Protein 6G6B (pdb70)

Radius of gyration: 14.57 Å; Cα contacts (8 Å, |Δi|>4): 103; chains: 3; bounding box: 38×23×37 Å

Solvent-accessible surface area: 5937 Å² total; per-residue (Å²): 92,158,110,4,89,56,35,36,91,86,6,115,59,31,105,121,88,6,136,53,30,86,100,85,0,105,69,85,132,93,99,106,56,7,88,0,17,66,60,15,1,125,4,19,30,41,19,0,124,2,20,55,65,16,1,107,20,79,196,82,131,85,60,75,1,97,122,60,28,54,99,0,94,134,36,38,56,141,0,109,134,58,26,53,115,16,122,210

Structure (mmCIF, N/CA/C/O backbone):
data_6G6B
#
_entry.id   6G6B
#
_cell.length_a   104.790
_cell.length_b   104.790
_cell.length_c   104.790
_cell.angle_alpha   90.000
_cell.angle_beta   90.000
_cell.angle_gamma   90.000
#
_symmetry.space_group_name_H-M   'P 41 3 2'
#
loop_
_entity.id
_entity.type
_entity.pdbx_description
1 polymer CC-Type2-LL-L17Q
2 water water
#
loop_
_atom_site.group_PDB
_atom_site.id
_atom_site.type_symbol
_atom_site.label_atom_id
_atom_site.label_alt_id
_atom_site.label_comp_id
_atom_site.label_asym_id
_atom_site.label_entity_id
_atom_site.label_seq_id
_atom_site.pdbx_PDB_ins_code
_atom_site.Cartn_x
_atom_site.Cartn_y
_atom_site.Cartn_z
_atom_site.occupancy
_atom_site.B_iso_or_equiv
_atom_site.auth_seq_id
_atom_site.auth_comp_id
_atom_site.auth_asym_id
_atom_site.auth_atom_id
_atom_site.pdbx_PDB_model_num
ATOM 1 N N . GLY A 1 2 ? 5.557 6.246 -21.435 1.00 83.36 1 GLY A N 1
ATOM 2 C CA . GLY A 1 2 ? 5.873 4.956 -22.018 1.00 84.56 1 GLY A CA 1
ATOM 3 C C . GLY A 1 2 ? 7.227 4.476 -21.537 1.00 91.73 1 GLY A C 1
ATOM 4 O O . GLY A 1 2 ? 7.340 3.839 -20.486 1.00 86.46 1 GLY A O 1
ATOM 5 N N . GLU A 1 3 ? 8.266 4.780 -22.305 1.00 86.03 2 GLU A N 1
ATOM 6 C CA . GLU A 1 3 ? 9.625 4.476 -21.870 1.00 84.93 2 GLU A CA 1
ATOM 7 C C . GLU A 1 3 ? 10.130 5.573 -20.938 1.00 88.75 2 GLU A C 1
ATOM 8 O O . GLU A 1 3 ? 11.026 5.351 -20.119 1.00 87.57 2 GLU A O 1
ATOM 14 N N . LEU A 1 4 ? 9.546 6.758 -21.072 1.00 80.18 3 LEU A N 1
ATOM 15 C CA . LEU A 1 4 ? 9.787 7.846 -20.135 1.00 77.28 3 LEU A CA 1
ATOM 16 C C . LEU A 1 4 ? 9.371 7.471 -18.717 1.00 76.38 3 LEU A C 1
ATOM 17 O O . LEU A 1 4 ? 10.091 7.740 -17.757 1.00 73.08 3 LEU A O 1
ATOM 22 N N . ALA A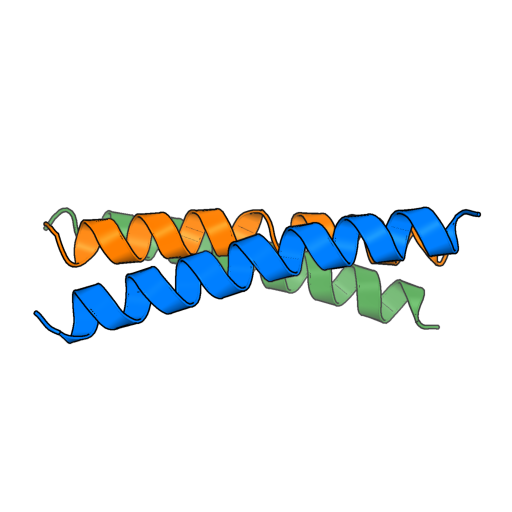 1 5 ? 8.195 6.871 -18.590 1.00 76.89 4 ALA A N 1
ATOM 23 C CA . ALA A 1 5 ? 7.744 6.391 -17.300 1.00 70.22 4 ALA A CA 1
ATOM 24 C C . ALA A 1 5 ? 8.814 5.486 -16.707 1.00 74.97 4 ALA A C 1
ATOM 25 O O . ALA A 1 5 ? 9.275 5.713 -15.594 1.00 75.27 4 ALA A O 1
ATOM 27 N N . GLN A 1 6 ? 9.241 4.495 -17.478 1.00 74.50 5 GLN A N 1
ATOM 28 C CA . GLN A 1 6 ? 10.194 3.509 -16.992 1.00 73.49 5 GLN A CA 1
ATOM 29 C C . GLN A 1 6 ? 11.504 4.135 -16.528 1.00 74.24 5 GLN A C 1
ATOM 30 O O . GLN A 1 6 ? 12.073 3.738 -15.506 1.00 72.51 5 GLN A O 1
ATOM 36 N N . ALA A 1 7 ? 11.974 5.111 -17.292 1.00 66.74 6 ALA A N 1
ATOM 37 C CA . ALA A 1 7 ? 13.192 5.839 -16.965 1.00 63.47 6 ALA A CA 1
ATOM 38 C C . ALA A 1 7 ? 13.094 6.547 -15.613 1.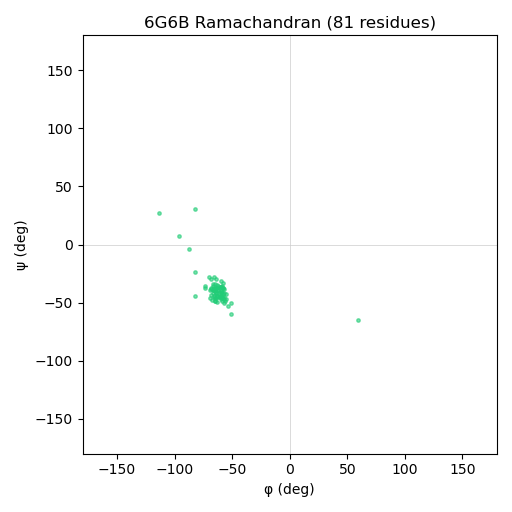00 67.14 6 ALA A C 1
ATOM 39 O O . ALA A 1 7 ? 14.008 6.466 -14.795 1.00 59.94 6 ALA A O 1
ATOM 41 N N . LEU A 1 8 ? 11.980 7.238 -15.384 1.00 68.62 7 LEU A N 1
ATOM 42 C CA . LEU A 1 8 ? 11.780 7.982 -14.145 1.00 58.81 7 LEU A CA 1
ATOM 43 C C . LEU A 1 8 ? 11.716 7.062 -12.936 1.00 58.29 7 LEU A C 1
ATOM 44 O O . LEU A 1 8 ? 12.185 7.427 -11.861 1.00 58.06 7 LEU A O 1
ATOM 49 N N . LYS A 1 9 ? 11.166 5.863 -13.113 1.00 63.54 8 LYS A N 1
ATOM 50 C CA . LYS A 1 9 ? 11.175 4.881 -12.035 1.00 58.86 8 LYS A CA 1
ATOM 51 C C . LYS A 1 9 ? 12.612 4.551 -11.630 1.00 57.56 8 LYS A C 1
ATOM 52 O O . LYS A 1 9 ? 12.931 4.458 -10.444 1.00 58.06 8 LYS A O 1
ATOM 58 N N . GLU A 1 10 ? 13.484 4.399 -12.619 1.00 59.48 9 GLU A N 1
ATOM 59 C CA . GLU A 1 10 ? 14.881 4.059 -12.352 1.00 54.07 9 GLU A CA 1
ATOM 60 C C . GLU A 1 10 ? 15.629 5.180 -11.629 1.00 46.04 9 GLU A C 1
ATOM 61 O O . GLU A 1 10 ? 16.453 4.915 -10.762 1.00 50.94 9 GLU A O 1
ATOM 67 N N . LEU A 1 11 ? 15.354 6.427 -12.003 1.00 45.41 10 LEU A N 1
ATOM 68 C CA . LEU A 1 11 ? 15.907 7.574 -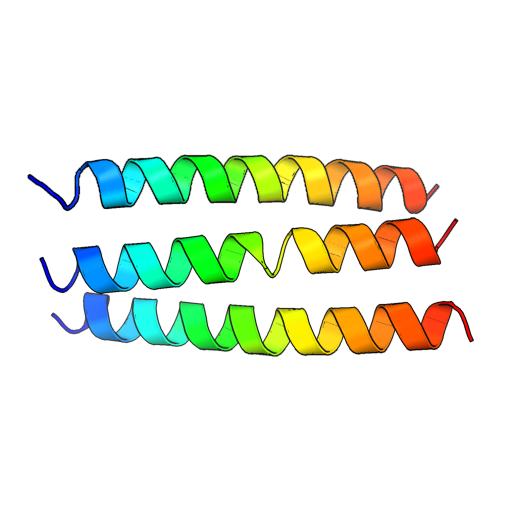11.284 1.00 46.70 10 LEU A CA 1
ATOM 69 C C . LEU A 1 11 ? 15.500 7.486 -9.827 1.00 42.78 10 LEU A C 1
ATOM 70 O O . LEU A 1 11 ? 16.314 7.708 -8.936 1.00 48.42 10 LEU A O 1
ATOM 75 N N . ALA A 1 12 ? 14.243 7.114 -9.604 1.00 48.75 11 ALA A N 1
ATOM 76 C CA . ALA A 1 12 ? 13.701 7.031 -8.263 1.00 47.38 11 ALA A CA 1
ATOM 77 C C . ALA A 1 12 ? 14.471 6.013 -7.441 1.00 48.06 11 ALA A C 1
ATOM 78 O O . ALA A 1 12 ? 14.836 6.299 -6.294 1.00 46.20 11 ALA A O 1
ATOM 80 N N . LYS A 1 13 ? 14.751 4.841 -8.019 1.00 48.99 12 LYS A N 1
ATOM 81 C CA . LYS A 1 13 ? 15.506 3.827 -7.274 1.00 45.14 12 LYS A CA 1
ATOM 82 C C . LYS A 1 13 ? 16.933 4.265 -7.010 1.00 46.62 12 LYS A C 1
ATOM 83 O O . LYS A 1 13 ? 17.505 3.930 -5.969 1.00 48.61 12 LYS A O 1
ATOM 89 N N . ALA A 1 14 ? 17.516 5.006 -7.944 1.00 44.89 13 ALA A N 1
ATOM 90 C CA . ALA A 1 14 ? 18.882 5.464 -7.736 1.00 46.77 13 ALA A CA 1
ATOM 91 C C . ALA A 1 14 ? 18.903 6.461 -6.580 1.00 37.82 13 ALA A C 1
ATOM 92 O O . ALA A 1 14 ? 19.782 6.414 -5.717 1.00 40.08 13 ALA A O 1
ATOM 94 N N . LEU A 1 15 ? 17.909 7.346 -6.530 1.00 45.00 14 LEU A N 1
ATOM 95 C CA . LEU A 1 15 ? 17.851 8.317 -5.428 1.00 45.57 14 LEU A CA 1
ATOM 96 C C . LEU A 1 15 ? 17.640 7.615 -4.095 1.00 45.14 14 LEU A C 1
ATOM 97 O O . LEU A 1 15 ? 18.246 7.978 -3.079 1.00 41.05 14 LEU A O 1
ATOM 102 N N . LYS A 1 16 ? 16.801 6.584 -4.096 1.00 42.87 15 LYS A N 1
ATOM 103 C CA . LYS A 1 16 ? 16.551 5.874 -2.846 1.00 44.63 15 LYS A CA 1
ATOM 104 C C . LYS A 1 16 ? 17.839 5.191 -2.363 1.00 43.06 15 LYS A C 1
ATOM 105 O O . LYS A 1 16 ? 18.213 5.314 -1.195 1.00 44.20 15 LYS A O 1
ATOM 111 N N . GLU A 1 17 ? 18.546 4.509 -3.265 1.00 44.71 16 GLU A N 1
ATOM 112 C CA . GLU A 1 17 ? 19.800 3.838 -2.888 1.00 42.58 16 GLU A CA 1
ATOM 113 C C . GLU A 1 17 ? 20.838 4.839 -2.407 1.00 42.18 16 GLU A C 1
ATOM 114 O O . GLU A 1 17 ? 21.608 4.569 -1.481 1.00 46.34 16 GLU A O 1
ATOM 120 N N . GLN A 1 18 ? 20.838 6.010 -3.023 1.00 42.20 17 GLN A N 1
ATOM 121 C CA . GLN A 1 18 ? 21.776 7.057 -2.642 1.00 49.51 17 GLN A CA 1
ATOM 122 C C . GLN A 1 18 ? 21.473 7.624 -1.257 1.00 40.24 17 GLN A C 1
ATOM 123 O O . GLN A 1 18 ? 22.378 7.942 -0.484 1.00 42.13 17 GLN A O 1
ATOM 129 N N . ALA A 1 19 ? 20.192 7.751 -0.953 1.00 37.55 18 ALA A N 1
ATOM 130 C CA . ALA A 1 19 ? 19.775 8.179 0.378 1.00 39.72 18 ALA A CA 1
ATOM 131 C C . ALA A 1 19 ? 20.338 7.233 1.444 1.00 41.79 18 ALA A C 1
ATOM 132 O O . ALA A 1 19 ? 20.898 7.675 2.458 1.00 46.05 18 ALA A O 1
ATOM 134 N N . TRP A 1 20 ? 20.199 5.930 1.211 1.00 38.62 19 TRP A N 1
ATOM 135 C CA . TRP A 1 20 ? 20.706 4.971 2.178 1.00 37.48 19 TRP A CA 1
ATOM 136 C C . TRP A 1 20 ? 22.193 5.218 2.393 1.00 46.60 19 TRP A C 1
ATOM 137 O O . TRP A 1 20 ? 22.663 5.280 3.529 1.00 45.22 19 TRP A O 1
ATOM 148 N N . ALA A 1 21 ? 22.928 5.408 1.301 1.00 44.36 20 ALA A N 1
ATOM 149 C CA . ALA A 1 21 ? 24.382 5.557 1.398 1.00 42.26 20 ALA A CA 1
ATOM 150 C C . ALA A 1 21 ? 24.751 6.797 2.189 1.00 41.18 20 ALA A C 1
ATOM 151 O O . ALA A 1 21 ? 25.709 6.807 2.952 1.00 41.34 20 ALA A O 1
ATOM 153 N N . LEU A 1 22 ? 23.973 7.855 2.014 1.00 42.38 21 LEU A N 1
ATOM 154 C CA . LEU A 1 22 ? 24.220 9.073 2.772 1.00 44.85 21 LEU A CA 1
ATOM 155 C C . LEU A 1 22 ? 23.962 8.878 4.278 1.00 42.66 21 LEU A C 1
ATOM 156 O O . LEU A 1 22 ? 24.675 9.451 5.100 1.00 45.98 21 LEU A O 1
ATOM 161 N N . LYS A 1 23 ? 22.957 8.074 4.633 1.00 42.74 22 LYS A N 1
ATOM 162 C CA . LYS A 1 23 ? 22.691 7.795 6.056 1.00 49.37 22 LYS A CA 1
ATOM 163 C C . LYS A 1 23 ? 23.888 7.086 6.635 1.00 42.94 22 LYS A C 1
ATOM 164 O O . LYS A 1 23 ? 24.304 7.386 7.744 1.00 43.65 22 LYS A O 1
ATOM 170 N N . GLU A 1 24 ? 24.449 6.147 5.882 1.00 43.01 23 GLU A N 1
ATOM 171 C CA . GLU A 1 24 ? 25.637 5.443 6.357 1.00 44.42 23 GLU A CA 1
ATOM 172 C C . GLU A 1 24 ? 26.803 6.417 6.532 1.00 47.12 23 GLU A C 1
ATOM 173 O O . GLU A 1 24 ? 27.508 6.403 7.550 1.00 49.47 23 GLU A O 1
ATOM 179 N N . LEU A 1 25 ? 26.987 7.299 5.560 1.00 51.98 24 LEU A N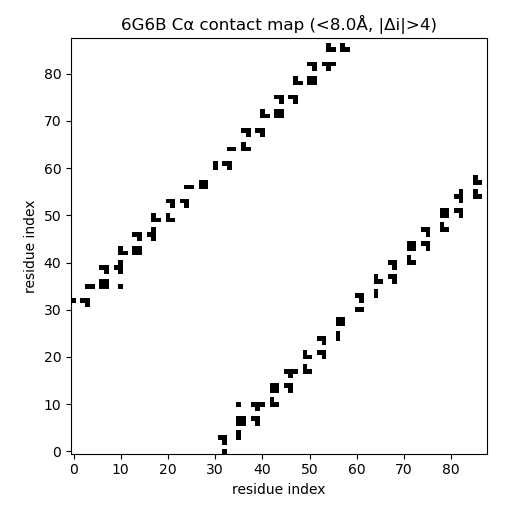 1
ATOM 180 C CA . LEU A 1 25 ? 28.069 8.270 5.663 1.00 46.65 24 LEU A CA 1
ATOM 181 C C . LEU A 1 25 ? 27.877 9.128 6.908 1.00 43.39 24 LEU A C 1
ATOM 182 O O . LEU A 1 25 ? 28.819 9.377 7.665 1.00 44.77 24 LEU A O 1
ATOM 187 N N . ALA A 1 26 ? 26.648 9.572 7.121 1.00 38.81 25 ALA A N 1
ATOM 188 C CA . ALA A 1 26 ? 26.336 10.428 8.271 1.00 47.12 25 ALA A CA 1
ATOM 189 C C . ALA A 1 26 ? 26.670 9.728 9.592 1.00 56.55 25 ALA A C 1
ATOM 190 O O . ALA A 1 26 ? 27.211 10.325 10.532 1.00 53.52 25 ALA A O 1
ATOM 192 N N . GLN A 1 27 ? 26.354 8.445 9.649 1.00 50.73 26 GLN A N 1
ATOM 193 C CA . GLN A 1 27 ? 26.623 7.671 10.842 1.00 54.67 26 GLN A CA 1
ATOM 194 C C . GLN A 1 27 ? 28.133 7.558 11.040 1.00 54.26 26 GLN A C 1
ATOM 195 O O . GLN A 1 27 ? 28.634 7.763 12.139 1.00 58.07 26 GLN A O 1
ATOM 201 N N . ALA A 1 28 ? 28.863 7.268 9.969 1.00 56.33 27 ALA A N 1
ATOM 202 C CA . ALA A 1 28 ? 30.327 7.203 10.054 1.00 55.96 27 ALA A CA 1
ATOM 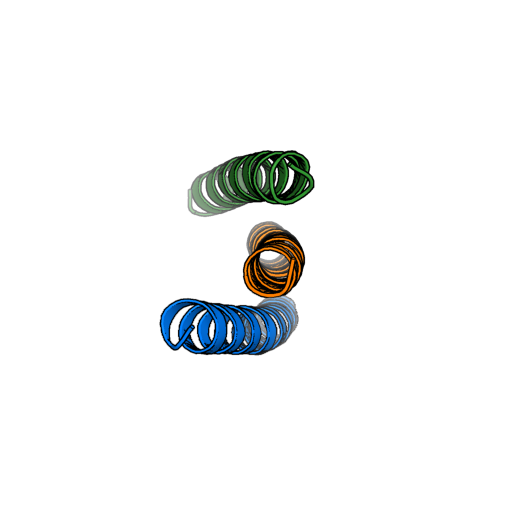203 C C . ALA A 1 28 ? 30.933 8.525 10.519 1.00 61.71 27 ALA A C 1
ATOM 204 O O . ALA A 1 28 ? 31.915 8.531 11.255 1.00 69.57 27 ALA A O 1
ATOM 206 N N . LEU A 1 29 ? 30.350 9.646 10.106 1.00 54.89 28 LEU A N 1
ATOM 207 C CA . LEU A 1 29 ? 30.876 10.934 10.545 1.00 54.02 28 LEU A CA 1
ATOM 208 C C . LEU A 1 29 ? 30.659 11.191 12.025 1.00 61.16 28 LEU A C 1
ATOM 209 O O . LEU A 1 29 ? 31.432 11.916 12.637 1.00 66.38 28 LEU A O 1
ATOM 214 N N . LYS A 1 30 ? 29.599 10.632 12.599 1.00 65.27 29 LYS A N 1
ATOM 215 C CA . LYS A 1 30 ? 29.424 10.704 14.050 1.00 65.69 29 LYS A CA 1
ATOM 216 C C . LYS A 1 30 ? 30.580 9.949 14.714 1.00 66.17 29 LYS A C 1
ATOM 217 O O . LYS A 1 30 ? 31.251 10.486 15.596 1.00 85.33 29 LYS A O 1
ATOM 223 N N . GLY A 1 31 ? 30.835 8.727 14.255 1.00 68.38 30 GLY A N 1
ATOM 224 C CA . GLY A 1 31 ? 31.903 7.908 14.799 1.00 68.00 30 GLY A CA 1
ATOM 225 C C . GLY A 1 31 ? 31.707 6.441 14.482 0.00 65.38 30 GLY A C 1
ATOM 226 O O . GLY A 1 31 ? 30.763 5.817 14.963 0.00 64.36 30 GLY A O 1
ATOM 227 N N . GLY B 1 2 ? -2.406 6.170 -13.554 0.00 99.86 1 GLY B N 1
ATOM 228 C CA . GLY B 1 2 ? -1.850 7.034 -14.579 0.00 97.50 1 GLY B CA 1
ATOM 229 C C . GLY B 1 2 ? -0.527 6.524 -15.114 1.00 97.19 1 GLY B C 1
ATOM 230 O O . GLY B 1 2 ? -0.024 7.032 -16.119 1.00 97.04 1 GLY B O 1
ATOM 231 N N . GLU B 1 3 ? 0.034 5.526 -14.430 1.00 99.31 2 GLU B N 1
ATOM 232 C CA . GLU B 1 3 ? 1.291 4.871 -14.817 1.00 98.63 2 GLU B CA 1
ATOM 233 C C . GLU B 1 3 ? 2.509 5.811 -14.896 1.00 100.70 2 GLU B C 1
ATOM 234 O O . GLU B 1 3 ? 3.476 5.647 -14.148 1.00 92.29 2 GLU B O 1
ATOM 240 N N . LEU B 1 4 ? 2.491 6.770 -15.814 1.00 92.91 3 LEU B N 1
ATOM 241 C CA . LEU B 1 4 ? 3.487 7.829 -15.767 1.00 80.35 3 LEU B CA 1
ATOM 242 C C . LEU B 1 4 ? 3.378 8.542 -14.423 1.00 87.77 3 LEU B C 1
ATOM 243 O O . LEU B 1 4 ? 4.376 8.821 -13.755 1.00 86.04 3 LEU B O 1
ATOM 248 N N . ALA B 1 5 ? 2.144 8.830 -14.038 1.00 89.62 4 ALA B N 1
ATOM 249 C CA . ALA B 1 5 ? 1.859 9.445 -12.755 1.00 85.33 4 ALA B CA 1
ATOM 250 C C . ALA B 1 5 ? 2.393 8.573 -11.633 1.00 79.16 4 ALA B C 1
ATOM 251 O O . ALA B 1 5 ? 2.892 9.073 -10.627 1.00 81.22 4 ALA B O 1
ATOM 253 N N . GLN B 1 6 ? 2.284 7.266 -11.813 1.00 75.30 5 GLN B N 1
ATOM 254 C CA . GLN B 1 6 ? 2.822 6.330 -10.845 1.00 82.48 5 GLN B CA 1
ATOM 255 C C . GLN B 1 6 ? 4.314 6.583 -10.628 1.00 83.40 5 GLN B C 1
ATOM 256 O O . GLN B 1 6 ? 4.775 6.694 -9.496 1.00 78.66 5 GLN B O 1
ATOM 262 N N . ALA B 1 7 ? 5.059 6.694 -11.722 1.00 79.32 6 ALA B N 1
ATOM 263 C CA . ALA B 1 7 ? 6.493 6.940 -11.646 1.00 75.59 6 ALA B CA 1
ATOM 264 C C . ALA B 1 7 ? 6.799 8.215 -10.871 1.00 67.52 6 ALA B C 1
ATOM 265 O O . ALA B 1 7 ? 7.611 8.205 -9.954 1.00 62.26 6 ALA B O 1
ATOM 267 N N . LEU B 1 8 ? 6.134 9.304 -11.243 1.00 66.52 7 LEU B N 1
ATOM 268 C CA . LEU B 1 8 ? 6.334 10.594 -10.599 1.00 61.59 7 LEU B CA 1
ATOM 269 C C . LEU B 1 8 ? 6.055 10.538 -9.105 1.00 71.22 7 LEU B C 1
ATOM 270 O O . LEU B 1 8 ? 6.695 11.253 -8.333 1.00 67.14 7 LEU B O 1
ATOM 275 N N . LYS B 1 9 ? 5.106 9.701 -8.691 1.00 68.06 8 LYS B N 1
ATOM 276 C CA . LYS B 1 9 ? 4.906 9.494 -7.261 1.00 64.97 8 LYS B CA 1
ATOM 277 C C . LYS B 1 9 ? 6.062 8.770 -6.613 1.00 64.99 8 LYS B C 1
ATOM 278 O O . LYS B 1 9 ? 6.419 9.092 -5.481 1.00 61.60 8 LYS B O 1
ATOM 284 N N . GLU B 1 10 ? 6.649 7.7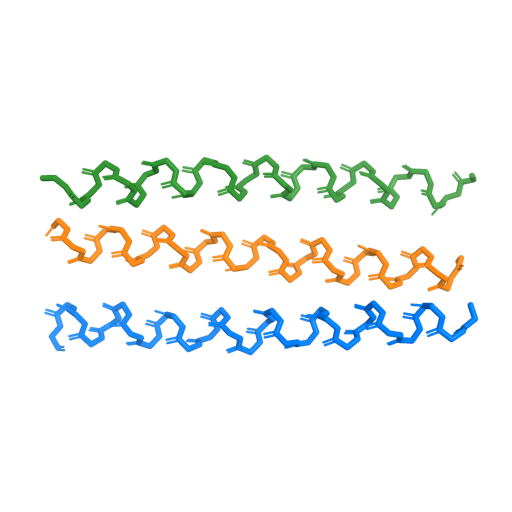94 -7.300 1.00 73.97 9 GLU B N 1
ATOM 285 C CA . GLU B 1 10 ? 7.792 7.077 -6.727 1.00 69.10 9 GLU B CA 1
ATOM 286 C C . GLU B 1 10 ? 8.990 8.027 -6.573 1.00 53.48 9 GLU B C 1
ATOM 287 O O . GLU B 1 10 ? 9.730 7.985 -5.579 1.00 58.30 9 GLU B O 1
ATOM 293 N N . LEU B 1 11 ? 9.135 8.908 -7.553 1.00 49.32 10 LEU B N 1
ATOM 294 C CA . LEU B 1 11 ? 10.241 9.856 -7.593 1.00 56.61 10 LEU B CA 1
ATOM 295 C C . LEU B 1 11 ? 10.167 10.840 -6.426 1.00 50.54 10 LEU B C 1
ATOM 296 O O . LEU B 1 11 ? 11.153 11.058 -5.705 1.00 51.46 10 LEU B O 1
ATOM 301 N N . ALA B 1 12 ? 8.982 11.406 -6.230 1.00 58.66 11 ALA B N 1
ATOM 302 C CA . ALA B 1 12 ? 8.740 12.334 -5.131 1.00 53.48 11 ALA B CA 1
ATOM 303 C C . ALA B 1 12 ? 9.101 11.710 -3.796 1.00 54.36 11 ALA B C 1
ATOM 304 O O . ALA B 1 12 ? 9.720 12.365 -2.954 1.00 56.13 11 ALA B O 1
ATOM 306 N N . LYS B 1 13 ? 8.739 10.443 -3.599 1.00 55.28 12 LYS B N 1
ATOM 307 C CA . LYS B 1 13 ? 9.001 9.808 -2.314 1.00 48.54 12 LYS B CA 1
ATOM 308 C C . LYS B 1 13 ? 10.491 9.590 -2.135 1.00 52.03 12 LYS B C 1
ATOM 309 O O . LYS B 1 13 ? 11.026 9.771 -1.036 1.00 53.24 12 LYS B O 1
ATOM 315 N N . ALA B 1 14 ? 11.169 9.209 -3.217 1.00 54.26 13 ALA B N 1
ATOM 316 C CA . ALA B 1 14 ? 12.620 9.016 -3.161 1.00 48.69 13 ALA B CA 1
ATOM 317 C C . ALA B 1 14 ? 13.327 10.351 -2.874 1.00 42.68 13 ALA B C 1
ATOM 318 O O . ALA B 1 14 ? 14.309 10.409 -2.122 1.00 44.69 13 ALA B O 1
ATOM 320 N N . LEU B 1 15 ? 12.804 11.420 -3.462 1.00 40.73 14 LEU B N 1
ATOM 321 C CA . LEU B 1 15 ? 13.380 12.745 -3.268 1.00 42.45 14 LEU B CA 1
ATOM 322 C C . LEU B 1 15 ? 13.304 13.166 -1.814 1.00 52.65 14 LEU B C 1
ATOM 323 O O . LEU B 1 15 ? 14.255 13.760 -1.273 1.00 49.68 14 LEU B O 1
ATOM 328 N N . LYS B 1 16 ? 12.182 12.840 -1.170 1.00 53.17 15 LYS B N 1
ATOM 329 C CA . LYS B 1 16 ? 11.992 13.216 0.230 1.00 55.00 15 LYS B CA 1
ATOM 330 C C . LYS B 1 16 ? 12.995 12.497 1.084 1.00 44.66 15 LYS B C 1
ATOM 331 O O . LYS B 1 16 ? 13.661 13.111 1.911 1.00 57.37 15 LYS B O 1
ATOM 337 N N . GLU B 1 17 ? 13.108 11.190 0.882 1.00 44.43 16 GLU B N 1
ATOM 338 C CA . GLU B 1 17 ? 14.094 10.400 1.623 1.00 44.81 16 GLU B CA 1
ATOM 339 C C . GLU B 1 17 ? 15.522 10.916 1.447 1.00 47.56 16 GLU B C 1
ATOM 340 O O . GLU B 1 17 ? 16.326 10.895 2.388 1.00 45.50 16 GLU B O 1
ATOM 346 N N . GLN B 1 18 ? 15.852 11.349 0.232 1.00 41.32 17 GLN B N 1
ATOM 347 C CA A GLN B 1 18 ? 17.181 11.869 -0.023 0.60 45.40 17 GLN B CA 1
ATOM 348 C CA B GLN B 1 18 ? 17.178 11.897 -0.026 0.40 44.97 17 GLN B CA 1
ATOM 349 C C . GLN B 1 18 ? 17.380 13.164 0.786 1.00 40.71 17 GLN B C 1
ATOM 350 O O . GLN B 1 18 ? 18.420 13.349 1.425 1.00 40.90 17 GLN B O 1
ATOM 361 N N . ALA B 1 19 ? 16.362 14.027 0.792 1.00 39.17 18 ALA B N 1
ATOM 362 C CA . ALA B 1 19 ? 16.416 15.290 1.550 1.00 45.84 18 ALA B CA 1
ATOM 363 C C . ALA B 1 19 ? 16.617 15.074 3.045 1.00 41.03 18 ALA B C 1
ATOM 364 O O . ALA B 1 19 ? 17.332 15.814 3.730 1.00 46.78 18 ALA B O 1
ATOM 366 N N . TRP B 1 20 ? 16.003 14.024 3.551 1.00 41.64 19 TRP B N 1
ATOM 367 C CA . TRP B 1 20 ? 16.120 13.724 4.968 1.00 43.82 19 TRP B CA 1
ATOM 368 C C . TRP B 1 20 ? 17.498 13.166 5.304 1.00 47.86 19 TRP B C 1
ATOM 369 O O . TRP B 1 20 ? 18.089 13.514 6.329 1.00 47.88 19 TRP B O 1
ATOM 380 N N . ALA B 1 21 ? 18.041 12.346 4.406 1.00 46.33 20 ALA B N 1
ATOM 381 C CA . ALA B 1 21 ? 19.436 11.923 4.506 1.00 39.91 20 ALA B CA 1
ATOM 382 C C . ALA B 1 21 ? 20.403 13.114 4.459 1.00 39.44 20 ALA B C 1
ATOM 383 O O . ALA B 1 21 ? 21.392 13.139 5.186 1.00 46.98 20 ALA B O 1
ATOM 385 N N . LEU B 1 22 ? 20.137 14.105 3.610 1.00 43.28 21 LEU B N 1
ATOM 386 C CA . LEU B 1 22 ? 21.019 15.280 3.600 1.00 41.39 21 LEU B CA 1
ATOM 387 C C . LEU B 1 22 ? 20.997 16.009 4.937 1.00 45.38 21 LEU B C 1
ATOM 388 O O . LEU B 1 22 ? 22.028 16.496 5.408 1.00 47.20 21 LEU B O 1
ATOM 393 N N . LYS B 1 23 ? 19.824 16.096 5.553 1.00 48.85 22 LYS B N 1
ATOM 394 C CA . LYS B 1 23 ? 19.747 16.730 6.869 1.00 48.49 22 LYS B CA 1
ATOM 395 C C . LYS B 1 23 ? 20.537 15.952 7.909 1.00 50.31 22 LYS B C 1
ATOM 396 O O . LYS B 1 23 ? 21.220 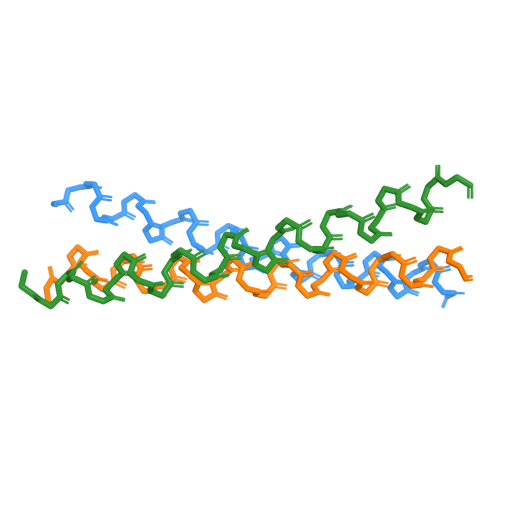16.559 8.736 1.00 55.72 22 LYS B O 1
ATOM 402 N N . GLU B 1 24 ? 20.454 14.623 7.884 1.00 48.28 23 GLU B N 1
ATOM 403 C CA . GLU B 1 24 ? 21.223 13.828 8.851 1.00 51.57 23 GLU B CA 1
ATOM 404 C C . GLU B 1 24 ? 22.717 14.067 8.687 1.00 55.56 23 GLU B C 1
ATOM 405 O O . GLU B 1 24 ? 23.478 14.090 9.663 1.00 52.51 23 GLU B O 1
ATOM 411 N N . LEU B 1 25 ? 23.131 14.243 7.439 1.00 46.79 24 LEU B N 1
ATOM 412 C CA . LEU B 1 25 ? 24.520 14.532 7.142 1.00 45.37 24 LEU B CA 1
ATOM 413 C C . LEU B 1 25 ? 24.890 15.888 7.751 1.00 45.53 24 LEU B C 1
ATOM 414 O O . LEU B 1 25 ? 25.923 16.035 8.400 1.00 44.12 24 LEU B O 1
ATOM 419 N N . ALA B 1 26 ? 24.027 16.878 7.543 1.00 41.64 25 ALA B N 1
ATOM 420 C CA . ALA B 1 26 ? 24.289 18.228 8.035 1.00 47.51 25 ALA B CA 1
ATOM 421 C C . ALA B 1 26 ? 24.468 18.245 9.551 1.00 56.22 25 ALA B C 1
ATOM 422 O O . ALA B 1 26 ? 25.401 18.855 10.078 1.00 63.42 25 ALA B O 1
ATOM 424 N N . GLN B 1 27 ? 23.577 17.554 10.249 1.00 53.62 26 GLN B N 1
ATOM 425 C CA . GLN B 1 27 ? 23.629 17.492 11.703 1.00 56.84 26 GLN B CA 1
ATOM 426 C C . GLN B 1 27 ? 24.878 16.766 12.203 1.00 65.97 26 GLN B C 1
ATOM 427 O O . GLN B 1 27 ? 25.480 17.185 13.188 1.00 69.26 26 GLN B O 1
ATOM 433 N N . ALA B 1 28 ? 25.280 15.694 11.521 1.00 62.22 27 ALA B N 1
ATOM 434 C CA . ALA B 1 28 ? 26.512 14.983 11.882 1.00 60.10 27 ALA B CA 1
ATOM 435 C C . ALA B 1 28 ? 27.758 15.886 11.794 1.00 63.58 27 ALA B C 1
ATOM 436 O O . ALA B 1 28 ? 28.715 15.724 12.556 1.00 70.68 27 ALA B O 1
ATOM 438 N N . LEU B 1 29 ? 27.740 16.843 10.873 1.00 59.19 28 LEU B N 1
ATOM 439 C CA . LEU B 1 29 ? 28.833 17.807 10.760 1.00 59.78 28 LEU B CA 1
ATOM 440 C C . LEU B 1 29 ? 28.953 18.735 11.973 1.00 67.77 28 LEU B C 1
ATOM 441 O O . LEU B 1 29 ? 30.058 19.069 12.393 1.00 78.45 28 LEU B O 1
ATOM 446 N N . LYS B 1 30 ? 27.822 19.168 12.522 1.00 71.21 29 LYS B N 1
ATOM 447 C CA . LYS B 1 30 ? 27.835 19.992 13.729 1.00 74.36 29 LYS B CA 1
ATOM 448 C C . LYS B 1 30 ? 27.822 19.147 15.011 1.00 63.89 29 LYS B C 1
ATOM 449 O O . LYS B 1 30 ? 28.795 18.455 15.340 1.00 74.61 29 LYS B O 1
ATOM 455 N N . GLY C 1 2 ? -4.992 15.372 -15.101 1.00 107.06 1 GLY C N 1
ATOM 456 C CA . GLY C 1 2 ? -5.910 14.462 -14.438 1.00 114.40 1 GLY C CA 1
ATOM 457 C C . GLY C 1 2 ? -5.506 14.140 -13.011 1.00 111.36 1 GLY C C 1
ATOM 458 O O . GLY C 1 2 ? -5.599 14.992 -12.144 1.00 110.12 1 GLY C O 1
ATOM 459 N N . GLU C 1 3 ? -5.072 12.908 -12.761 1.00 111.89 2 GLU C N 1
ATOM 460 C CA . GLU C 1 3 ? -4.524 12.539 -11.461 1.00 97.91 2 GLU C CA 1
ATOM 461 C C . GLU C 1 3 ? -3.052 12.220 -11.673 1.00 97.06 2 GLU C C 1
ATOM 462 O O . GLU C 1 3 ? -2.471 11.397 -10.977 1.00 90.45 2 GLU C O 1
ATOM 468 N N . LEU C 1 4 ? -2.491 12.854 -12.710 1.00 98.11 3 LEU C N 1
ATOM 469 C CA . LEU C 1 4 ? -1.067 13.160 -12.800 1.00 92.38 3 LEU C CA 1
ATOM 470 C C . LEU C 1 4 ? -0.963 14.599 -12.309 1.00 92.91 3 LEU C C 1
ATOM 471 O O . LEU C 1 4 ? 0.089 15.221 -12.388 1.00 89.64 3 LEU C O 1
ATOM 476 N N . ALA C 1 5 ? -2.069 15.136 -11.806 1.00 94.20 4 ALA C N 1
ATOM 477 C CA . ALA C 1 5 ? -2.082 16.518 -11.361 1.00 89.02 4 ALA C CA 1
ATOM 478 C C . ALA C 1 5 ? -1.522 16.652 -9.938 1.00 78.81 4 ALA C C 1
ATOM 479 O O . ALA C 1 5 ? -0.730 17.552 -9.673 1.00 77.52 4 ALA C O 1
ATOM 481 N N . GLN C 1 6 ? -1.899 15.781 -9.021 1.00 74.80 5 GLN C N 1
ATOM 482 C CA . GLN C 1 6 ? -1.211 15.805 -7.741 1.00 88.37 5 GLN C CA 1
ATOM 483 C C . GLN C 1 6 ? 0.031 14.959 -7.732 1.00 82.68 5 GLN C C 1
ATOM 484 O O . GLN C 1 6 ? 0.753 14.937 -6.736 1.00 80.62 5 GLN C O 1
ATOM 490 N N . ALA C 1 7 ? 0.276 14.258 -8.832 1.00 85.50 6 ALA C N 1
ATOM 491 C CA . ALA C 1 7 ? 1.633 13.750 -9.110 1.00 74.46 6 ALA C CA 1
ATOM 492 C C . ALA C 1 7 ? 2.619 14.912 -8.970 1.00 67.29 6 ALA C C 1
ATOM 493 O O . ALA C 1 7 ? 3.474 14.948 -8.073 1.00 62.94 6 ALA C O 1
ATOM 495 N N . LEU 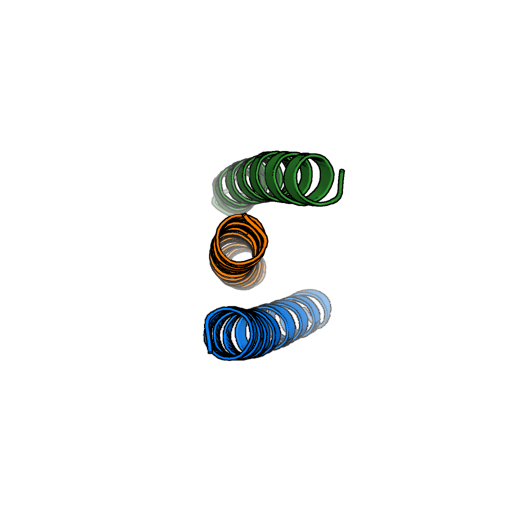C 1 8 ? 2.400 15.942 -9.802 1.00 61.77 7 LEU C N 1
ATOM 496 C CA . LEU C 1 8 ? 3.292 17.090 -9.825 1.00 65.94 7 LEU C CA 1
ATOM 497 C C . LEU C 1 8 ? 3.245 17.872 -8.491 1.00 71.10 7 LEU C C 1
ATOM 498 O O . LEU C 1 8 ? 4.232 18.518 -8.086 1.00 72.05 7 LEU C O 1
ATOM 503 N N . LYS C 1 9 ? 2.111 17.808 -7.800 1.00 63.05 8 LYS C N 1
ATOM 504 C CA . LYS C 1 9 ? 1.963 18.556 -6.564 1.00 69.21 8 LYS C CA 1
ATOM 505 C C . LYS C 1 9 ? 2.868 17.952 -5.495 1.00 62.85 8 LYS C C 1
ATOM 506 O O . LYS C 1 9 ? 3.579 18.676 -4.789 1.00 60.14 8 LYS C O 1
ATOM 512 N N . GLU C 1 10 ? 2.835 16.627 -5.386 1.00 57.02 9 GLU C N 1
ATOM 513 C CA . GLU C 1 10 ? 3.639 15.929 -4.388 1.00 67.33 9 GLU C CA 1
ATOM 514 C C . GLU C 1 10 ? 5.141 16.014 -4.755 1.00 62.78 9 GLU C C 1
ATOM 515 O O . GLU C 1 10 ? 6.016 16.004 -3.879 1.00 63.26 9 GLU C O 1
ATOM 521 N N . LEU C 1 11 ? 5.439 16.137 -6.044 1.00 52.75 10 LEU C N 1
ATOM 522 C CA . LEU C 1 11 ? 6.823 16.329 -6.450 1.00 58.59 10 LEU C CA 1
ATOM 523 C C . LEU C 1 11 ? 7.283 17.754 -6.118 1.00 57.33 10 LEU C C 1
ATOM 524 O O . LEU C 1 11 ? 8.436 17.960 -5.725 1.00 54.56 10 LEU C O 1
ATOM 529 N N . ALA C 1 12 ? 6.387 18.732 -6.236 1.00 56.54 11 ALA C N 1
ATOM 530 C CA . ALA C 1 12 ? 6.743 20.119 -5.909 1.00 52.44 11 ALA C CA 1
ATOM 531 C C . ALA C 1 12 ? 7.097 20.270 -4.435 1.00 49.65 11 ALA C C 1
ATOM 532 O O . ALA C 1 12 ? 7.985 21.062 -4.071 1.00 49.75 11 ALA C O 1
ATOM 534 N N . LYS C 1 13 ? 6.405 19.502 -3.595 1.00 46.30 12 LYS C N 1
ATOM 535 C CA . LYS C 1 13 ? 6.660 19.513 -2.155 1.00 51.65 12 LYS C CA 1
ATOM 536 C C . LYS C 1 13 ? 8.033 18.920 -1.857 1.00 44.89 12 LYS C C 1
ATOM 537 O O . LYS C 1 13 ? 8.811 19.477 -1.072 1.00 48.88 12 LYS C O 1
ATOM 543 N N . ALA C 1 14 ? 8.298 17.769 -2.469 1.00 48.07 13 ALA C N 1
ATOM 544 C CA . ALA C 1 14 ? 9.599 17.102 -2.393 1.00 50.58 13 ALA C CA 1
ATOM 545 C C . ALA C 1 14 ? 10.743 18.053 -2.745 1.00 43.06 13 ALA C C 1
ATOM 546 O O . ALA C 1 14 ? 11.712 18.172 -1.998 1.00 45.81 13 ALA C O 1
ATOM 548 N N . LEU C 1 15 ? 10.615 18.738 -3.880 1.00 47.11 14 LEU C N 1
ATOM 549 C CA . LEU C 1 15 ? 11.623 19.697 -4.317 1.00 45.00 14 LEU C CA 1
ATOM 550 C C . LEU C 1 15 ? 11.837 20.782 -3.289 1.00 53.39 14 LEU C C 1
ATOM 551 O O . LEU C 1 15 ? 12.972 21.225 -3.075 1.00 51.66 14 LEU C O 1
ATOM 556 N N . LYS C 1 16 ? 10.754 21.211 -2.645 1.00 45.31 15 LYS C N 1
ATOM 557 C CA . LYS C 1 16 ? 10.902 22.199 -1.587 1.00 48.81 15 LYS C CA 1
ATOM 558 C C . LYS C 1 16 ? 11.686 21.582 -0.415 1.00 42.91 15 LYS C C 1
ATOM 559 O O . LYS C 1 16 ? 12.606 22.221 0.106 1.00 43.66 15 LYS C O 1
ATOM 565 N N . GLU C 1 17 ? 11.361 20.352 -0.013 1.00 44.22 16 GLU C N 1
ATOM 566 C CA . GLU C 1 17 ? 12.071 19.726 1.122 1.00 50.37 16 GLU C CA 1
ATOM 567 C C . GLU C 1 17 ? 13.566 19.622 0.827 1.00 42.27 16 GLU C C 1
ATOM 568 O O . GLU C 1 17 ? 14.421 19.789 1.704 1.00 45.23 16 GLU C O 1
ATOM 574 N N . GLN C 1 18 ? 13.845 19.342 -0.438 1.00 50.36 17 GLN C N 1
ATOM 575 C CA . GLN C 1 18 ? 15.191 19.229 -0.983 1.00 51.34 17 GLN C CA 1
ATOM 576 C C . GLN C 1 18 ? 15.978 20.539 -0.775 1.00 51.28 17 GLN C C 1
ATOM 577 O O . GLN C 1 18 ? 17.105 20.546 -0.252 1.00 51.61 17 GLN C O 1
ATOM 583 N N . ALA C 1 19 ? 15.345 21.651 -1.133 1.00 44.48 18 ALA C N 1
ATOM 584 C CA . ALA C 1 19 ? 15.931 22.972 -0.937 1.00 44.80 18 ALA C CA 1
ATOM 585 C C . ALA C 1 19 ? 16.219 23.280 0.521 1.00 48.67 18 ALA C C 1
ATOM 586 O O . ALA C 1 19 ? 17.289 23.803 0.839 1.00 49.27 18 ALA C O 1
ATOM 588 N N . TRP C 1 20 ? 15.281 22.957 1.414 1.00 50.18 19 TRP C N 1
ATOM 589 C CA . TRP C 1 20 ? 15.498 23.234 2.837 1.00 47.21 19 TRP C CA 1
ATOM 590 C C . TRP C 1 20 ? 16.678 22.411 3.339 1.00 40.73 19 TRP C C 1
ATOM 591 O O . TRP C 1 20 ? 17.518 22.893 4.114 1.00 45.26 19 TRP C O 1
ATOM 602 N N . ALA C 1 21 ? 16.728 21.156 2.901 1.00 39.89 20 ALA C N 1
ATOM 603 C CA . ALA C 1 21 ? 17.795 20.249 3.322 1.00 40.89 20 ALA C CA 1
ATOM 604 C C . ALA C 1 21 ? 19.155 20.767 2.847 1.00 37.60 20 ALA C C 1
ATOM 605 O O . ALA C 1 21 ? 20.113 20.801 3.601 1.00 39.97 20 ALA C O 1
ATOM 607 N N . LEU C 1 22 ? 19.222 21.187 1.592 1.00 43.66 21 LEU C N 1
ATOM 608 C CA . LEU C 1 22 ? 20.457 21.746 1.036 1.00 50.05 21 LEU C CA 1
ATOM 609 C C . LEU C 1 22 ? 20.916 22.976 1.821 1.00 50.05 21 LEU C C 1
ATOM 610 O O . LEU C 1 22 ? 22.094 23.110 2.152 1.00 50.79 21 LEU C O 1
ATOM 615 N N . LYS C 1 23 ? 19.980 23.868 2.131 1.00 42.07 22 LYS C N 1
ATOM 616 C CA . LYS C 1 23 ? 20.321 25.078 2.884 1.00 47.78 22 LYS C CA 1
ATOM 617 C C . LYS C 1 23 ? 20.966 24.727 4.222 1.00 49.45 22 LYS C C 1
ATOM 618 O O . LYS C 1 23 ? 21.965 25.315 4.630 1.00 50.81 22 LYS C O 1
ATOM 624 N N . GLU C 1 24 ? 20.402 23.735 4.887 1.00 47.43 23 GLU C N 1
ATOM 625 C CA . GLU C 1 24 ? 20.914 23.332 6.180 1.00 48.38 23 GLU C CA 1
ATOM 626 C C . GLU C 1 24 ? 22.333 22.738 6.065 1.00 45.64 23 GLU C C 1
ATOM 627 O O . GLU C 1 24 ? 23.187 22.957 6.925 1.00 52.76 23 GLU C O 1
ATOM 633 N N . LEU C 1 25 ? 22.582 21.978 5.003 1.00 49.95 24 LEU C N 1
ATOM 634 C CA . LEU C 1 25 ? 23.914 21.403 4.786 1.00 48.79 24 LEU C CA 1
ATOM 635 C C . LEU C 1 25 ? 24.930 22.502 4.450 1.00 42.06 24 LEU C C 1
ATOM 636 O O . LEU C 1 25 ? 26.042 22.509 4.974 1.00 43.91 24 LEU C O 1
ATOM 641 N N . ALA C 1 26 ? 24.538 23.435 3.588 1.00 44.82 25 ALA C N 1
ATOM 642 C CA . ALA C 1 26 ? 25.398 24.574 3.258 1.00 46.10 25 ALA C CA 1
ATOM 643 C C . ALA C 1 26 ? 25.800 25.304 4.521 1.00 52.37 25 ALA C C 1
ATOM 644 O O . ALA C 1 26 ? 26.972 25.608 4.732 1.00 56.82 25 ALA C O 1
ATOM 646 N N . GLN C 1 27 ? 24.824 25.569 5.375 1.00 52.58 26 GLN C N 1
ATOM 647 C CA . GLN C 1 27 ? 25.118 26.261 6.613 1.00 57.60 26 GLN C CA 1
ATOM 648 C C . GLN C 1 27 ? 26.044 25.437 7.511 1.00 52.33 26 GLN C C 1
ATOM 649 O O . GLN C 1 27 ? 26.945 25.991 8.136 1.00 60.35 26 GLN C O 1
ATOM 655 N N . ALA C 1 28 ? 25.873 24.120 7.548 1.00 56.62 27 ALA C N 1
ATOM 656 C CA . ALA C 1 28 ? 26.797 23.284 8.329 1.00 52.25 27 ALA C CA 1
ATOM 657 C C . ALA C 1 28 ? 28.235 23.332 7.788 1.00 54.67 27 ALA C C 1
ATOM 658 O O . ALA C 1 28 ? 29.196 23.174 8.539 1.00 59.62 27 ALA C O 1
ATOM 660 N N . LEU C 1 29 ? 28.374 23.551 6.485 1.00 54.33 28 LEU C N 1
ATOM 661 C CA . LEU C 1 29 ? 29.691 23.594 5.846 1.00 64.90 28 LEU C CA 1
ATOM 662 C C . LEU C 1 29 ? 30.385 24.963 5.998 1.00 69.49 28 LEU C C 1
ATOM 663 O O . LEU C 1 29 ? 31.143 25.381 5.125 1.00 77.50 28 LEU C O 1
ATOM 668 N N . LYS C 1 30 ? 30.115 25.661 7.097 1.00 79.50 29 LYS C N 1
ATOM 669 C CA . LYS C 1 30 ? 30.862 26.873 7.435 1.00 76.28 29 LYS C CA 1
ATOM 670 C C . LYS C 1 30 ? 31.296 26.854 8.895 1.00 73.14 29 LYS C C 1
ATOM 671 O O . LYS C 1 30 ? 30.526 26.471 9.774 1.00 76.21 29 LYS C O 1
#

Secondary structure (DSSP, 8-state):
-HHHHHHHHHHHHHHHHHHHHHHHHHHHH-/-THHHHHHHHHHHHHHHHHHHHHHHHHH-/--SHHHHHHHHHHHHHHHHHHHHHHHHT-

Sequence (88 aa):
GELAQALKELAKALKEQAWALKELAQALKGGELAQALKELAKALKEQQAWALKELAQALKGELAQALKELAKALKEQAWALKELAQALK

B-factor: mean 61.42, std 16.8, range [36.11, 131.37]

Foldseek 3Di:
DVVVVVVVVVVVVVVVVVVVVVVVVVVVVD/DVVVVVVVVVVVVVVVVVVVVVVVVVVVD/DVVVCVVVVVVVVVVVVVVVVVVVVVVVD